Protein AF-A0A4R8DZD8-F1 (afdb_monomer_lite)

Secondary structure (DSSP, 8-state):
---------HHHHHHHHHHHHHHHHHHHHHHHHHS--------SSSSTTHHHHHHHHHHHHHHHHHHHHHHHHHHHHHHHHHHHTT-HHHHHHHHHHHHHHHHHHHHHHHHHHHHHHHTT----

Structure (mmCIF, N/CA/C/O backbone):
data_AF-A0A4R8DZD8-F1
#
_entry.id   AF-A0A4R8DZD8-F1
#
loop_
_atom_site.group_PDB
_atom_site.id
_atom_site.type_symbol
_atom_site.label_atom_id
_atom_site.label_alt_id
_atom_site.label_comp_id
_atom_site.label_asym_id
_atom_site.label_entity_id
_atom_site.label_seq_id
_atom_site.pdbx_PDB_ins_code
_atom_site.Cartn_x
_atom_site.Cartn_y
_atom_site.Cartn_z
_atom_site.occupancy
_atom_site.B_iso_or_equiv
_atom_site.auth_seq_id
_atom_site.auth_comp_id
_atom_site.auth_asym_id
_atom_site.auth_atom_id
_atom_site.pdbx_PDB_model_num
ATOM 1 N N . MET A 1 1 ? 7.497 -3.935 74.860 1.00 44.03 1 MET A N 1
ATOM 2 C CA . MET A 1 1 ? 7.201 -4.352 73.472 1.00 44.03 1 MET A CA 1
ATOM 3 C C . MET A 1 1 ? 7.988 -3.436 72.543 1.00 44.03 1 MET A C 1
ATOM 5 O O . MET A 1 1 ? 7.474 -2.414 72.104 1.00 44.03 1 MET A O 1
ATOM 9 N N . GLY A 1 2 ? 9.285 -3.719 72.388 1.00 46.31 2 GLY A N 1
ATOM 10 C CA . GLY A 1 2 ? 10.169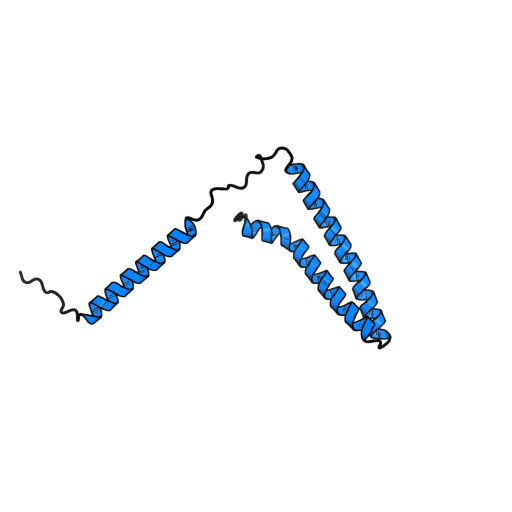 -2.944 71.518 1.00 46.31 2 GLY A CA 1
ATOM 11 C C . GLY A 1 2 ? 9.774 -3.190 70.069 1.00 46.31 2 GLY A C 1
ATOM 12 O O . GLY A 1 2 ? 9.654 -4.336 69.656 1.00 46.31 2 GLY A O 1
ATOM 13 N N . ARG A 1 3 ? 9.483 -2.121 69.328 1.00 59.69 3 ARG A N 1
ATOM 14 C CA . ARG A 1 3 ? 9.307 -2.199 67.879 1.00 59.69 3 ARG A CA 1
ATOM 15 C C . ARG A 1 3 ? 10.690 -2.038 67.266 1.00 59.69 3 ARG A C 1
ATOM 17 O O . ARG A 1 3 ? 11.215 -0.927 67.238 1.00 59.69 3 ARG A O 1
ATOM 24 N N . ASP A 1 4 ? 11.268 -3.150 66.837 1.00 53.50 4 ASP A N 1
ATOM 25 C CA . ASP A 1 4 ? 12.529 -3.194 66.107 1.00 53.50 4 ASP A CA 1
ATOM 26 C C . ASP A 1 4 ? 12.330 -2.541 64.733 1.00 53.50 4 ASP A C 1
ATOM 28 O O . ASP A 1 4 ? 11.881 -3.175 63.782 1.00 53.50 4 ASP A O 1
ATOM 32 N N . LEU A 1 5 ? 12.599 -1.237 64.630 1.00 60.66 5 LEU A N 1
ATOM 33 C CA . LEU A 1 5 ? 12.738 -0.577 63.334 1.00 60.66 5 LEU A CA 1
ATOM 34 C C . LEU A 1 5 ? 14.072 -1.049 62.732 1.00 60.66 5 LEU A C 1
ATOM 36 O O . LEU A 1 5 ? 15.120 -0.767 63.327 1.00 60.66 5 LEU A O 1
ATOM 40 N N . PRO A 1 6 ? 14.074 -1.757 61.585 1.00 67.75 6 PRO A N 1
ATOM 41 C CA . PRO A 1 6 ? 15.309 -2.100 60.896 1.00 67.75 6 PRO A CA 1
ATOM 42 C C . PRO A 1 6 ? 16.090 -0.809 60.657 1.00 67.75 6 PRO A C 1
ATOM 44 O O . PRO A 1 6 ? 15.510 0.183 60.208 1.00 67.75 6 PRO A O 1
ATOM 47 N N . ARG A 1 7 ? 17.390 -0.791 60.969 1.00 65.50 7 ARG A N 1
ATOM 48 C CA . ARG A 1 7 ? 18.277 0.340 60.656 1.00 65.50 7 ARG A CA 1
ATOM 49 C C . ARG A 1 7 ? 18.494 0.401 59.147 1.00 65.50 7 ARG A C 1
ATOM 51 O O . ARG A 1 7 ? 19.546 0.028 58.640 1.00 65.50 7 ARG A O 1
ATOM 58 N N . LEU A 1 8 ? 17.457 0.828 58.437 1.00 64.38 8 LEU A N 1
ATOM 59 C CA . LEU A 1 8 ? 17.492 1.096 57.015 1.00 64.38 8 LEU A CA 1
ATOM 60 C C . LEU A 1 8 ? 18.368 2.333 56.832 1.00 64.38 8 LEU A C 1
ATOM 62 O O . LEU A 1 8 ? 18.008 3.430 57.262 1.00 64.38 8 LEU A O 1
ATOM 66 N N . GLY A 1 9 ? 19.554 2.142 56.255 1.00 74.56 9 GLY A N 1
ATOM 67 C CA . GLY A 1 9 ? 20.393 3.257 55.837 1.00 74.56 9 GLY A CA 1
ATOM 68 C C . GLY A 1 9 ? 19.570 4.184 54.950 1.00 74.56 9 GLY A C 1
ATOM 69 O O . GLY A 1 9 ? 18.802 3.711 54.114 1.00 74.56 9 GLY A O 1
ATOM 70 N N . THR A 1 10 ? 19.706 5.496 55.140 1.00 73.75 10 THR A N 1
ATOM 71 C CA . THR A 1 10 ? 18.959 6.504 54.373 1.00 73.75 10 THR A CA 1
ATOM 72 C C . THR A 1 10 ? 19.032 6.230 52.870 1.00 73.75 10 THR A C 1
ATOM 74 O O . THR A 1 10 ? 18.007 6.273 52.204 1.00 73.75 10 THR A O 1
ATOM 77 N N . ALA A 1 11 ? 20.189 5.800 52.360 1.00 74.44 11 ALA A N 1
ATOM 78 C CA . ALA A 1 11 ? 20.370 5.381 50.968 1.00 74.44 11 ALA A CA 1
ATOM 79 C C . ALA A 1 11 ? 19.366 4.309 50.487 1.00 74.44 11 ALA A C 1
ATOM 81 O O . ALA A 1 11 ? 18.830 4.426 49.393 1.00 74.44 11 ALA A O 1
ATOM 82 N N . HIS A 1 12 ? 19.038 3.316 51.318 1.00 77.88 12 HIS A N 1
ATOM 83 C CA . HIS A 1 12 ? 18.097 2.250 50.959 1.00 77.88 12 HIS A CA 1
ATOM 84 C C . HIS A 1 12 ? 16.639 2.739 50.915 1.00 77.88 12 HIS A C 1
ATOM 86 O O . HIS A 1 12 ? 15.830 2.234 50.141 1.00 77.88 12 HIS A O 1
ATOM 92 N N . LEU A 1 13 ? 16.284 3.743 51.726 1.00 73.31 13 LEU A N 1
ATOM 93 C CA . LEU A 1 13 ? 14.976 4.400 51.614 1.00 73.31 13 LEU A CA 1
ATOM 94 C C . LEU A 1 13 ? 14.873 5.201 50.317 1.00 73.31 13 LEU A C 1
ATOM 96 O O . LEU A 1 13 ? 13.811 5.223 49.704 1.00 73.31 13 LEU A O 1
ATOM 100 N N . LEU A 1 14 ? 15.966 5.834 49.888 1.00 77.38 14 LEU A N 1
ATOM 101 C CA . LEU A 1 14 ? 15.984 6.607 48.651 1.00 77.38 14 LEU A CA 1
ATOM 102 C C . LEU A 1 14 ? 15.797 5.704 47.422 1.00 77.38 14 LEU A C 1
ATOM 104 O O . LEU A 1 14 ? 15.049 6.088 46.525 1.00 77.38 14 LEU A O 1
ATOM 108 N N . ASP A 1 15 ? 16.383 4.503 47.409 1.00 84.56 15 ASP A N 1
ATOM 109 C CA . ASP A 1 15 ? 16.163 3.530 46.328 1.00 84.56 15 ASP A CA 1
ATOM 110 C C . ASP A 1 15 ? 14.718 3.006 46.309 1.00 84.56 15 ASP A C 1
ATOM 112 O O . ASP A 1 15 ? 14.070 3.040 45.264 1.00 84.56 15 ASP A O 1
ATOM 116 N N . TYR A 1 16 ? 14.152 2.644 47.468 1.00 82.19 16 TYR A N 1
ATOM 117 C CA . TYR A 1 16 ? 12.767 2.154 47.540 1.00 82.19 16 TYR A CA 1
ATOM 118 C C . TYR A 1 16 ? 11.733 3.211 47.120 1.00 82.19 16 TYR A C 1
ATOM 120 O O . TYR A 1 16 ? 10.738 2.908 46.458 1.00 82.19 16 TYR A O 1
ATOM 128 N N . LEU A 1 17 ? 11.975 4.474 47.482 1.00 80.06 17 LEU A N 1
ATOM 129 C CA . LEU A 1 17 ? 11.129 5.587 47.056 1.00 80.06 17 LEU A CA 1
ATOM 130 C C . LEU A 1 17 ? 11.248 5.837 45.549 1.00 80.06 17 LEU A C 1
ATOM 132 O O . LEU A 1 17 ? 10.242 6.103 44.896 1.00 80.06 17 LEU A O 1
ATOM 136 N N . LYS A 1 18 ? 12.449 5.702 44.977 1.00 84.25 18 LYS A N 1
ATOM 137 C CA . LYS A 1 18 ? 12.675 5.879 43.539 1.00 84.25 18 LYS A CA 1
ATOM 138 C C . LYS A 1 18 ? 11.965 4.808 42.713 1.00 84.25 18 LYS A C 1
ATOM 140 O O . LYS A 1 18 ? 11.372 5.137 41.689 1.00 84.25 18 LYS A O 1
ATOM 145 N N . ASP A 1 19 ? 11.960 3.562 43.179 1.00 86.00 19 ASP A N 1
ATOM 146 C CA . ASP A 1 19 ? 11.237 2.467 42.527 1.00 86.00 19 ASP A CA 1
ATOM 147 C C . ASP A 1 19 ? 9.716 2.685 42.542 1.00 86.00 19 ASP A C 1
ATOM 149 O O . ASP A 1 19 ? 9.041 2.457 41.534 1.00 86.00 19 ASP A O 1
ATOM 153 N N . ILE A 1 20 ? 9.173 3.192 43.656 1.00 84.81 20 ILE A N 1
ATOM 154 C CA . ILE A 1 20 ? 7.754 3.557 43.779 1.00 84.81 20 ILE A CA 1
ATOM 155 C C . ILE A 1 20 ? 7.383 4.692 42.816 1.00 84.81 20 ILE A C 1
ATOM 157 O O . ILE A 1 20 ? 6.390 4.579 42.097 1.00 84.81 20 ILE A O 1
ATOM 161 N N . GLU A 1 21 ? 8.182 5.758 42.755 1.00 85.69 21 GLU A N 1
ATOM 162 C CA . GLU A 1 21 ? 7.963 6.892 41.846 1.00 85.69 21 GLU A CA 1
ATOM 163 C C . GLU A 1 21 ? 8.014 6.456 40.374 1.00 85.69 21 GLU A C 1
ATOM 165 O O . GLU A 1 21 ? 7.157 6.835 39.576 1.00 85.69 21 GLU A O 1
ATOM 170 N N . VAL A 1 22 ? 8.970 5.595 40.006 1.00 84.19 22 VAL A N 1
ATOM 171 C CA . VAL A 1 22 ? 9.094 5.051 38.643 1.00 84.19 22 VAL A CA 1
ATOM 172 C C . VAL A 1 22 ? 7.909 4.148 38.297 1.00 84.19 22 VAL A C 1
ATOM 174 O O . VAL A 1 22 ? 7.378 4.215 37.184 1.00 84.19 22 VAL A O 1
ATOM 177 N N . PHE A 1 23 ? 7.450 3.321 39.238 1.00 84.94 23 PHE A N 1
ATOM 178 C CA . PHE A 1 23 ? 6.280 2.470 39.045 1.00 84.94 23 PHE A CA 1
ATOM 179 C C . PHE A 1 23 ? 5.003 3.294 38.838 1.00 84.94 23 PHE A C 1
ATOM 181 O O . PHE A 1 23 ? 4.251 3.044 37.890 1.00 84.94 23 PHE A O 1
ATOM 188 N N . ILE A 1 24 ? 4.784 4.311 39.677 1.00 82.56 24 ILE A N 1
ATOM 189 C CA . ILE A 1 24 ? 3.650 5.233 39.552 1.00 82.56 24 ILE A CA 1
ATOM 190 C C . ILE A 1 24 ? 3.761 6.010 38.236 1.00 82.56 24 ILE A C 1
ATOM 192 O O . ILE A 1 24 ? 2.806 6.037 37.466 1.00 82.56 24 ILE A O 1
ATOM 196 N N . GLY A 1 25 ? 4.931 6.556 37.903 1.00 84.12 25 GLY A N 1
ATOM 197 C CA . GLY A 1 25 ? 5.162 7.260 36.641 1.00 84.12 25 GLY A CA 1
ATOM 198 C C . GLY A 1 25 ? 4.775 6.417 35.424 1.00 84.12 25 GLY A C 1
ATOM 199 O O . GLY A 1 25 ? 3.959 6.839 34.607 1.00 84.12 25 GLY A O 1
ATOM 200 N N . ASN A 1 26 ? 5.263 5.178 35.340 1.00 83.69 26 ASN A N 1
ATOM 201 C CA . ASN A 1 26 ? 4.968 4.287 34.215 1.00 83.69 26 ASN A CA 1
ATOM 202 C C . ASN A 1 26 ? 3.492 3.864 34.148 1.00 83.69 26 ASN A C 1
ATOM 204 O O . ASN A 1 26 ? 2.914 3.797 33.061 1.00 83.69 26 ASN A O 1
ATOM 208 N N . ALA A 1 27 ? 2.854 3.596 35.290 1.00 82.69 27 ALA A N 1
ATOM 209 C CA . ALA A 1 27 ? 1.442 3.221 35.337 1.00 82.69 27 ALA A CA 1
ATOM 210 C C . ALA A 1 27 ? 0.522 4.374 34.903 1.00 82.69 27 ALA A C 1
ATOM 212 O O . ALA A 1 27 ? -0.483 4.151 34.222 1.00 82.69 27 ALA A O 1
ATOM 213 N N . LEU A 1 28 ? 0.881 5.603 35.270 1.00 78.00 28 LEU A N 1
ATOM 214 C CA . LEU A 1 28 ? 0.120 6.812 34.980 1.00 78.00 28 LEU A CA 1
ATOM 215 C C . LEU A 1 28 ? 0.312 7.234 33.521 1.00 78.00 28 LEU A C 1
ATOM 217 O O . LEU A 1 28 ? -0.683 7.442 32.828 1.00 78.00 28 LEU A O 1
ATOM 221 N N . LEU A 1 29 ? 1.550 7.229 33.012 1.00 78.38 29 LEU A N 1
ATOM 222 C CA . LEU A 1 29 ? 1.837 7.475 31.594 1.00 78.38 29 LEU A CA 1
ATOM 223 C C . LEU A 1 29 ? 1.128 6.461 30.692 1.00 78.38 29 LEU A C 1
ATOM 225 O O . LEU A 1 29 ? 0.497 6.841 29.706 1.00 78.38 29 LEU A O 1
ATOM 229 N N . ARG A 1 30 ? 1.147 5.173 31.060 1.00 74.44 30 ARG A N 1
ATOM 230 C CA . ARG A 1 30 ? 0.432 4.135 30.310 1.00 74.44 30 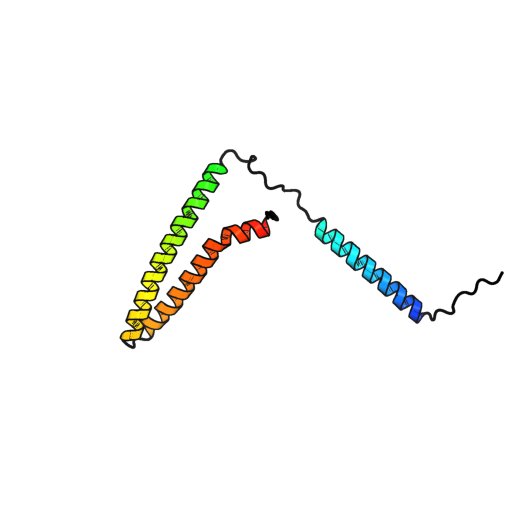ARG A CA 1
ATOM 231 C C . ARG A 1 30 ? -1.075 4.380 30.305 1.00 74.44 30 ARG A C 1
ATOM 233 O O . ARG A 1 30 ? -1.692 4.228 29.261 1.00 74.44 30 ARG A O 1
ATOM 240 N N . ARG A 1 31 ? -1.677 4.788 31.428 1.00 70.25 31 ARG A N 1
ATOM 241 C CA . ARG A 1 31 ? -3.117 5.110 31.488 1.00 70.25 31 ARG A CA 1
ATOM 242 C C . ARG A 1 31 ? -3.483 6.380 30.717 1.00 70.25 31 ARG A C 1
ATOM 244 O O . ARG A 1 31 ? -4.553 6.413 30.120 1.00 70.25 31 ARG A O 1
ATOM 251 N N . MET A 1 32 ? -2.607 7.382 30.683 1.00 70.69 32 MET A N 1
ATOM 252 C CA . MET A 1 32 ? -2.807 8.612 29.907 1.00 70.69 32 MET A CA 1
ATOM 253 C C . MET A 1 32 ? -2.799 8.341 28.398 1.00 70.69 32 MET A C 1
ATOM 255 O O . MET A 1 32 ? -3.680 8.828 27.697 1.00 70.69 32 MET A O 1
ATOM 259 N N . VAL A 1 33 ? -1.882 7.495 27.912 1.00 66.50 33 VAL A N 1
ATOM 260 C CA . VAL A 1 33 ? -1.812 7.114 26.487 1.00 66.50 33 VAL A CA 1
ATOM 261 C C . VAL A 1 33 ? -3.072 6.368 26.025 1.00 66.50 33 VAL A C 1
ATOM 263 O O . VAL A 1 33 ? -3.486 6.522 24.882 1.00 66.50 33 VAL A O 1
ATOM 266 N N . ILE A 1 34 ? -3.721 5.596 26.904 1.00 63.97 34 ILE A N 1
ATOM 267 C CA . ILE A 1 34 ? -4.927 4.820 26.557 1.00 63.97 34 ILE A CA 1
ATOM 268 C C . ILE A 1 34 ? -6.209 5.684 26.625 1.00 63.97 34 ILE A C 1
ATOM 270 O O . ILE A 1 34 ? -7.207 5.342 26.006 1.00 63.97 34 ILE A O 1
ATOM 274 N N . MET A 1 35 ? -6.193 6.813 27.348 1.00 53.28 35 MET A N 1
ATOM 275 C CA . MET A 1 35 ? -7.352 7.712 27.522 1.00 53.28 35 MET A CA 1
ATOM 276 C C . MET A 1 35 ? -7.457 8.820 26.464 1.00 53.28 35 MET A C 1
ATOM 278 O O . MET A 1 35 ? -8.421 9.580 26.483 1.00 53.28 35 MET A O 1
ATOM 282 N N . GLN A 1 36 ? -6.513 8.918 25.523 1.00 59.59 36 GLN A N 1
ATOM 283 C CA . GLN A 1 36 ? -6.617 9.829 24.376 1.00 59.59 36 GLN A CA 1
ATOM 284 C C . GLN A 1 36 ? -7.550 9.308 23.272 1.00 59.59 36 GLN A C 1
ATOM 286 O O . GLN A 1 36 ? -7.407 9.737 22.133 1.00 59.59 36 GLN A O 1
ATOM 291 N N . ASP A 1 37 ? -8.482 8.405 23.585 1.00 58.59 37 ASP A N 1
ATOM 292 C CA . ASP A 1 37 ? -9.489 7.909 22.648 1.00 58.59 37 ASP A CA 1
ATOM 293 C C . ASP A 1 37 ? -10.431 9.065 22.261 1.00 58.59 37 ASP A C 1
ATOM 295 O O . ASP A 1 37 ? -11.273 9.482 23.069 1.00 58.59 37 ASP A O 1
ATOM 299 N N . PRO A 1 38 ? -10.281 9.666 21.063 1.00 52.28 38 PRO A N 1
ATOM 300 C CA . PRO A 1 38 ? -11.263 10.618 20.598 1.00 52.28 38 PRO A CA 1
ATOM 301 C C . PRO A 1 38 ? -12.489 9.765 20.288 1.00 52.28 38 PRO A C 1
ATOM 303 O O . PRO A 1 38 ? -12.427 8.972 19.358 1.00 52.28 38 PRO A O 1
ATOM 306 N N . GLY A 1 39 ? -13.580 9.904 21.048 1.00 56.81 39 GLY A N 1
ATOM 307 C CA . GLY A 1 39 ? -14.827 9.115 20.940 1.00 56.81 39 GLY A CA 1
ATOM 308 C C . GLY A 1 39 ? -15.573 9.181 19.590 1.00 56.81 39 GLY A C 1
ATOM 309 O O . GLY A 1 39 ? -16.794 9.050 19.525 1.00 56.81 39 GLY A O 1
ATOM 310 N N . VAL A 1 40 ? -14.846 9.416 18.504 1.00 56.62 40 VAL A N 1
ATOM 311 C CA . VAL A 1 40 ? -15.172 9.263 17.098 1.00 56.62 40 VAL A CA 1
ATOM 312 C C . VAL A 1 40 ? -15.251 7.773 16.782 1.00 56.62 40 VAL A C 1
ATOM 314 O O . VAL A 1 40 ? -14.300 7.129 16.343 1.00 56.62 40 VAL A O 1
ATOM 317 N N . THR A 1 41 ? -16.435 7.217 16.988 1.00 57.66 41 THR A N 1
ATOM 318 C CA . THR A 1 41 ? -16.752 5.878 16.500 1.00 57.66 41 THR A CA 1
ATOM 319 C C . THR A 1 41 ? -16.914 5.919 14.971 1.00 57.66 41 THR A C 1
ATOM 321 O O . THR A 1 41 ? -17.645 6.774 14.456 1.00 57.66 41 THR A O 1
ATOM 324 N N . PRO A 1 42 ? -16.245 5.035 14.204 1.00 58.09 42 PRO A N 1
ATOM 325 C CA . PRO A 1 42 ? -16.429 4.958 12.757 1.00 58.09 42 PRO A CA 1
ATOM 326 C C . PRO A 1 42 ? -17.884 4.601 12.405 1.00 58.09 42 PRO A C 1
ATOM 328 O O . PRO A 1 42 ? -18.286 3.440 12.464 1.00 58.09 42 PRO A O 1
ATOM 331 N N . ASN A 1 43 ? -18.699 5.596 12.043 1.00 63.53 43 ASN A N 1
ATOM 332 C CA . ASN A 1 43 ? -20.097 5.386 11.671 1.00 63.53 43 ASN A CA 1
ATOM 333 C C . ASN A 1 43 ? -20.242 5.268 10.146 1.00 63.53 43 ASN A C 1
ATOM 335 O O . ASN A 1 43 ? -19.844 6.156 9.395 1.00 63.53 43 ASN A O 1
ATOM 339 N N . THR A 1 44 ? -20.862 4.182 9.686 1.00 62.41 44 THR A N 1
ATOM 340 C CA . THR A 1 44 ? -21.155 3.944 8.260 1.00 62.41 44 THR A CA 1
ATOM 341 C C . THR A 1 44 ? -22.493 4.579 7.828 1.00 62.41 44 THR A C 1
ATOM 343 O O . THR A 1 44 ? -22.789 4.657 6.638 1.00 62.41 44 THR A O 1
ATOM 346 N N . ASN A 1 45 ? -23.280 5.094 8.780 1.00 63.47 45 ASN A N 1
ATOM 347 C CA . ASN A 1 45 ? -24.668 5.532 8.589 1.00 63.47 45 ASN A CA 1
ATOM 348 C C . ASN A 1 45 ? -24.851 7.057 8.712 1.00 63.47 45 ASN A C 1
ATOM 350 O O . ASN A 1 45 ? -25.965 7.551 8.567 1.00 63.47 45 ASN A O 1
ATOM 354 N N . GLY A 1 46 ? -23.785 7.807 9.012 1.00 55.94 46 GLY A N 1
ATOM 355 C CA . GLY A 1 46 ? -23.868 9.245 9.305 1.00 55.94 46 GLY A CA 1
ATOM 356 C C . GLY A 1 46 ? -24.023 10.151 8.078 1.00 55.94 46 GLY A C 1
ATOM 357 O O . GLY A 1 46 ? -24.507 11.269 8.218 1.00 55.94 46 GLY A O 1
ATOM 358 N N . LEU A 1 47 ? -23.646 9.679 6.881 1.00 57.25 47 LEU A N 1
ATOM 359 C CA . LEU A 1 47 ? -23.724 10.438 5.627 1.00 57.25 47 LEU A CA 1
ATOM 360 C C . LEU A 1 47 ? -24.528 9.653 4.566 1.00 57.25 47 LEU A C 1
ATOM 362 O O . LEU A 1 47 ? -24.014 8.653 4.046 1.00 57.25 47 LEU A O 1
ATOM 366 N N . PRO A 1 48 ? -25.754 10.087 4.201 1.00 60.31 48 PRO A N 1
ATOM 367 C CA . PRO A 1 48 ? -26.499 9.509 3.081 1.00 60.31 48 PRO A CA 1
ATOM 368 C C . PRO A 1 48 ? -25.726 9.741 1.769 1.00 60.31 48 PRO A C 1
ATOM 370 O O . PRO A 1 48 ? -25.736 10.832 1.211 1.00 60.31 48 PRO A O 1
ATOM 373 N N . GLY A 1 49 ? -24.988 8.718 1.315 1.00 63.28 49 GLY A N 1
ATOM 374 C CA . GLY A 1 49 ? -24.111 8.772 0.132 1.00 63.28 49 GLY A CA 1
ATOM 375 C C . GLY A 1 49 ? -22.780 8.014 0.266 1.00 63.28 49 GLY A C 1
ATOM 376 O O . GLY A 1 49 ? -22.152 7.693 -0.743 1.00 63.28 49 GLY A O 1
ATOM 377 N N . LEU A 1 50 ? -22.375 7.638 1.487 1.00 79.00 50 LEU A N 1
ATOM 378 C CA . LEU A 1 50 ? -21.150 6.863 1.751 1.00 79.00 50 LEU A CA 1
ATOM 379 C C . LEU A 1 50 ? -21.015 5.547 0.937 1.00 79.00 50 LEU A C 1
ATOM 381 O O . LEU A 1 50 ? -19.898 5.235 0.512 1.00 79.00 50 LEU A O 1
ATOM 385 N N . PRO A 1 51 ? -22.096 4.782 0.652 1.00 79.50 51 PRO A N 1
ATOM 386 C CA . PRO A 1 51 ? -21.996 3.551 -0.138 1.00 79.50 51 PRO A CA 1
ATOM 387 C C . PRO A 1 51 ? -21.510 3.789 -1.572 1.00 79.50 51 PRO A C 1
ATOM 389 O O . PRO A 1 51 ? -20.659 3.051 -2.062 1.00 79.50 51 PRO A O 1
ATOM 392 N N . ALA A 1 52 ? -21.995 4.847 -2.230 1.00 81.75 52 ALA A N 1
ATOM 393 C CA . ALA A 1 52 ? -21.588 5.185 -3.593 1.00 81.75 52 ALA A CA 1
ATOM 394 C C . ALA A 1 52 ? -20.114 5.615 -3.643 1.00 81.75 52 ALA A C 1
ATOM 396 O O . ALA A 1 52 ? -19.366 5.171 -4.513 1.00 81.75 52 ALA A O 1
ATOM 397 N N . VAL A 1 53 ? -19.672 6.411 -2.663 1.00 80.50 53 VAL A N 1
ATOM 398 C CA . VAL A 1 53 ? -18.270 6.845 -2.545 1.00 80.50 53 VAL A CA 1
ATOM 399 C C . VAL A 1 53 ? -17.340 5.652 -2.306 1.00 80.50 53 VAL A C 1
ATOM 401 O O . VAL A 1 53 ? -16.275 5.576 -2.916 1.00 80.50 53 VAL A O 1
ATOM 404 N N . ARG A 1 54 ? -17.752 4.672 -1.488 1.00 83.00 54 ARG A N 1
ATOM 405 C CA . ARG A 1 54 ? -16.988 3.429 -1.290 1.00 83.00 54 ARG A CA 1
ATOM 406 C C . ARG A 1 54 ? -16.864 2.624 -2.587 1.00 83.00 54 ARG A C 1
ATOM 408 O O . ARG A 1 54 ? -15.773 2.142 -2.885 1.00 83.00 54 ARG A O 1
ATOM 415 N N . THR A 1 55 ? -17.941 2.494 -3.362 1.00 86.06 55 THR A N 1
ATOM 416 C CA . THR A 1 55 ? -17.907 1.785 -4.652 1.00 86.06 55 THR A CA 1
ATOM 417 C C . THR A 1 55 ? -16.998 2.487 -5.660 1.00 86.06 55 THR A C 1
ATOM 419 O O . THR A 1 55 ? -16.192 1.826 -6.312 1.00 86.06 55 THR A O 1
ATOM 422 N N . LEU A 1 56 ? -17.061 3.819 -5.746 1.00 85.81 56 LEU A N 1
ATOM 423 C CA . LEU A 1 56 ? -16.164 4.600 -6.602 1.00 85.81 56 LEU A CA 1
ATOM 424 C C . LEU A 1 56 ? -14.697 4.444 -6.179 1.00 85.81 56 LEU A C 1
ATOM 426 O O . LEU A 1 56 ? -13.841 4.208 -7.026 1.00 85.81 56 LEU A O 1
ATOM 430 N N . ALA A 1 57 ? -14.401 4.495 -4.877 1.00 87.25 57 ALA A N 1
ATOM 431 C CA . ALA A 1 57 ? -13.049 4.272 -4.367 1.00 87.25 57 ALA A CA 1
ATOM 432 C C . ALA A 1 57 ? -12.525 2.858 -4.692 1.00 87.25 57 ALA A C 1
ATOM 434 O O . ALA A 1 57 ? -11.376 2.707 -5.109 1.00 87.25 57 ALA A O 1
ATOM 435 N N . GLY A 1 58 ? -13.372 1.830 -4.567 1.00 85.44 58 GLY A N 1
ATOM 436 C CA . GLY A 1 58 ? -13.031 0.458 -4.957 1.00 85.44 58 GLY A CA 1
ATOM 437 C C . GLY A 1 58 ? -12.745 0.313 -6.456 1.00 85.44 58 GLY A C 1
ATOM 438 O O . GLY A 1 58 ? -11.777 -0.344 -6.846 1.00 85.44 58 GLY A O 1
ATOM 439 N N . ALA A 1 59 ? -13.534 0.979 -7.303 1.00 88.75 59 ALA A N 1
ATOM 440 C CA . ALA A 1 59 ? -13.299 1.000 -8.744 1.00 88.75 59 ALA A CA 1
ATOM 441 C C . ALA A 1 59 ? -11.955 1.668 -9.088 1.00 88.75 59 ALA A C 1
ATOM 443 O O . ALA A 1 59 ? -11.173 1.110 -9.860 1.00 88.75 59 ALA A O 1
ATOM 444 N N . THR A 1 60 ? -11.635 2.806 -8.464 1.00 87.38 60 THR A N 1
ATOM 445 C CA . THR A 1 60 ? -10.379 3.539 -8.701 1.00 87.38 60 THR A CA 1
ATOM 446 C C . THR A 1 60 ? -9.137 2.701 -8.395 1.00 87.38 60 THR A C 1
ATOM 448 O O . THR A 1 60 ? -8.175 2.759 -9.156 1.00 87.38 60 THR A O 1
ATOM 451 N N . ILE A 1 61 ? -9.152 1.871 -7.344 1.00 91.25 61 ILE A N 1
ATOM 452 C CA . ILE A 1 61 ? -8.033 0.963 -7.021 1.00 91.25 61 ILE A CA 1
ATOM 453 C C . ILE A 1 61 ? -7.768 -0.016 -8.173 1.00 91.25 61 ILE A C 1
ATOM 455 O O . ILE A 1 61 ? -6.615 -0.261 -8.527 1.00 91.25 61 ILE A O 1
ATOM 459 N N . THR A 1 62 ? -8.827 -0.534 -8.797 1.00 90.44 62 THR A N 1
ATOM 460 C CA . THR A 1 62 ? -8.712 -1.459 -9.933 1.00 90.44 62 THR A CA 1
ATOM 461 C C . THR A 1 62 ? -8.095 -0.758 -11.142 1.00 90.44 62 THR A C 1
ATOM 463 O O . THR A 1 62 ? -7.141 -1.264 -11.730 1.00 90.44 62 THR A O 1
ATOM 466 N N . PHE A 1 63 ? -8.570 0.446 -11.474 1.00 90.56 63 PHE A N 1
ATOM 467 C CA . PHE A 1 63 ? -7.989 1.245 -12.556 1.00 90.56 63 PHE A CA 1
ATOM 468 C C . PHE A 1 63 ? -6.526 1.630 -12.286 1.00 90.56 63 PHE A C 1
ATOM 470 O O . PHE A 1 63 ? -5.701 1.583 -13.198 1.00 90.56 63 PHE A O 1
ATOM 477 N N . ALA A 1 64 ? -6.187 1.962 -11.038 1.00 91.25 64 ALA A N 1
ATOM 478 C CA . ALA A 1 64 ? -4.829 2.314 -10.636 1.00 91.25 64 ALA A CA 1
ATOM 479 C C . ALA A 1 64 ? -3.863 1.119 -10.708 1.00 91.25 64 ALA A C 1
ATOM 481 O O . ALA A 1 64 ? -2.729 1.269 -11.155 1.00 91.25 64 ALA A O 1
ATOM 482 N N . LEU A 1 65 ? -4.303 -0.083 -10.321 1.00 90.94 65 LEU A N 1
ATOM 483 C CA . LEU A 1 65 ? -3.497 -1.300 -10.468 1.00 90.94 65 LEU A CA 1
ATOM 484 C C . LEU A 1 65 ? -3.230 -1.621 -11.940 1.00 90.94 65 LEU A C 1
ATOM 486 O O . LEU A 1 65 ? -2.090 -1.894 -12.314 1.00 90.94 65 LEU A O 1
ATOM 490 N N . VAL A 1 66 ? -4.260 -1.536 -12.784 1.00 93.50 66 VAL A N 1
ATOM 491 C CA . VAL A 1 66 ? -4.126 -1.792 -14.224 1.00 93.50 66 VAL A CA 1
ATOM 492 C C . VAL A 1 66 ? -3.157 -0.800 -14.874 1.00 93.50 66 VAL A C 1
ATOM 494 O O . VAL A 1 66 ? -2.281 -1.217 -15.633 1.00 93.50 66 VAL A O 1
ATOM 497 N N . SER A 1 67 ? -3.240 0.495 -14.552 1.00 90.44 67 SER A N 1
ATOM 498 C CA . SER A 1 67 ? -2.302 1.489 -15.093 1.00 90.44 67 SER A CA 1
ATOM 499 C C . SER A 1 67 ? -0.862 1.252 -14.625 1.00 90.44 67 SER A C 1
ATOM 501 O O . SER A 1 67 ? 0.076 1.436 -15.403 1.00 90.44 67 SER A O 1
ATOM 503 N N . CYS A 1 68 ? -0.676 0.762 -13.395 1.00 92.56 68 CYS A N 1
ATOM 504 C CA . CYS A 1 68 ? 0.633 0.384 -12.867 1.00 92.56 68 CYS A CA 1
ATOM 505 C C . CYS A 1 68 ? 1.271 -0.757 -13.672 1.00 92.56 68 CYS A C 1
ATOM 507 O O . CYS A 1 68 ? 2.450 -0.686 -14.017 1.00 92.56 68 CYS A O 1
ATOM 509 N N . VAL A 1 69 ? 0.479 -1.767 -14.046 1.00 92.81 69 VAL A N 1
ATOM 510 C CA . VAL A 1 69 ? 0.933 -2.877 -14.900 1.00 92.81 69 VAL A CA 1
ATOM 511 C C . VAL A 1 69 ? 1.354 -2.372 -16.280 1.00 92.81 69 VAL A C 1
ATOM 513 O O . VAL A 1 69 ? 2.418 -2.748 -16.768 1.00 92.81 69 VAL A O 1
ATOM 516 N N . VAL A 1 70 ? 0.578 -1.473 -16.892 1.00 93.75 70 VAL A N 1
ATOM 517 C CA . VAL A 1 70 ? 0.935 -0.872 -18.189 1.00 93.75 70 VAL A CA 1
ATOM 518 C C . VAL A 1 70 ? 2.262 -0.108 -18.096 1.00 93.75 70 VAL A C 1
ATOM 520 O O . VAL A 1 70 ? 3.141 -0.288 -18.940 1.00 93.75 70 VAL A O 1
ATOM 523 N N . ALA A 1 71 ? 2.449 0.696 -17.046 1.00 89.12 71 ALA A N 1
ATOM 524 C CA . ALA A 1 71 ? 3.695 1.426 -16.815 1.00 89.12 71 ALA A CA 1
ATOM 525 C C . ALA A 1 71 ? 4.898 0.494 -16.568 1.00 89.12 71 ALA A C 1
ATOM 527 O O . ALA A 1 71 ? 6.003 0.772 -17.049 1.00 89.12 71 ALA A O 1
ATOM 528 N N . LEU A 1 72 ? 4.689 -0.623 -15.860 1.00 90.06 72 LEU A N 1
ATOM 529 C CA . LEU A 1 72 ? 5.713 -1.641 -15.615 1.00 90.06 72 LEU A CA 1
ATOM 530 C C . LEU A 1 72 ? 6.160 -2.286 -16.928 1.00 90.06 72 LEU A C 1
ATOM 532 O O . LEU A 1 72 ? 7.361 -2.391 -17.170 1.00 90.06 72 LEU A O 1
ATOM 536 N N . ILE A 1 73 ? 5.216 -2.645 -17.803 1.00 91.25 73 ILE A N 1
ATOM 537 C CA . ILE A 1 73 ? 5.508 -3.235 -19.117 1.00 91.25 73 ILE A CA 1
ATOM 538 C C . ILE A 1 73 ? 6.340 -2.270 -19.971 1.00 91.25 73 ILE A C 1
ATOM 540 O O . ILE A 1 73 ? 7.370 -2.669 -20.515 1.00 91.25 73 ILE A O 1
ATOM 544 N N . ILE A 1 74 ? 5.946 -0.994 -20.050 1.00 89.00 74 ILE A N 1
ATOM 545 C CA . ILE A 1 74 ? 6.683 0.023 -20.822 1.00 89.00 74 ILE A CA 1
ATOM 546 C C . ILE A 1 74 ? 8.101 0.215 -20.261 1.00 89.00 74 ILE A C 1
ATOM 548 O O . ILE A 1 74 ? 9.073 0.264 -21.017 1.00 89.00 74 ILE A O 1
ATOM 552 N N . SER A 1 75 ? 8.240 0.276 -18.935 1.00 85.56 75 SER A N 1
ATOM 553 C CA . SER A 1 75 ? 9.540 0.442 -18.272 1.00 85.56 75 SER A CA 1
ATOM 554 C C . SER A 1 75 ? 10.453 -0.773 -18.463 1.00 85.56 75 SER A C 1
ATOM 556 O O . SER A 1 75 ? 11.649 -0.617 -18.719 1.00 85.56 75 SER A O 1
ATOM 558 N N . ALA A 1 76 ? 9.894 -1.985 -18.390 1.00 85.94 76 ALA A N 1
ATOM 559 C CA . ALA A 1 76 ? 10.616 -3.232 -18.617 1.00 85.94 76 ALA A CA 1
ATOM 560 C C . ALA A 1 76 ? 11.080 -3.363 -20.075 1.00 85.94 76 ALA A C 1
ATOM 562 O O . ALA A 1 76 ? 12.224 -3.746 -20.319 1.00 85.94 76 ALA A O 1
ATOM 563 N N . ALA A 1 77 ? 10.239 -2.974 -21.039 1.00 84.62 77 ALA A N 1
ATOM 564 C CA . ALA A 1 77 ? 10.609 -2.935 -22.451 1.00 84.62 77 ALA A CA 1
ATOM 565 C C . ALA A 1 77 ? 11.754 -1.939 -22.710 1.00 84.62 77 ALA A C 1
ATOM 567 O O . ALA A 1 77 ? 12.731 -2.282 -23.375 1.00 84.62 77 ALA A O 1
ATOM 568 N N . ALA A 1 78 ? 11.688 -0.735 -22.129 1.00 82.44 78 ALA A N 1
ATOM 569 C CA . ALA A 1 78 ? 12.757 0.260 -22.236 1.00 82.44 78 ALA A CA 1
ATOM 570 C C . ALA A 1 78 ? 14.086 -0.233 -21.631 1.00 82.44 78 ALA A C 1
ATOM 572 O O . ALA A 1 78 ? 15.151 -0.008 -22.210 1.00 82.44 78 ALA A O 1
ATOM 573 N N . TRP A 1 79 ? 14.032 -0.947 -20.500 1.00 80.75 79 TRP A N 1
ATOM 574 C CA . TRP A 1 79 ? 15.215 -1.565 -19.900 1.00 80.75 79 TRP A CA 1
ATOM 575 C C . TRP A 1 79 ? 15.805 -2.659 -20.794 1.00 80.75 79 TRP A C 1
ATOM 577 O O . TRP A 1 79 ? 17.007 -2.639 -21.053 1.00 80.75 79 TRP A O 1
ATOM 587 N N . ALA A 1 80 ? 14.970 -3.571 -21.299 1.00 80.12 80 ALA A N 1
ATOM 588 C CA . ALA A 1 80 ? 15.404 -4.668 -22.159 1.00 80.12 80 ALA A CA 1
ATOM 589 C C . ALA A 1 80 ? 16.079 -4.151 -23.441 1.00 80.12 80 ALA A C 1
ATOM 591 O O . ALA A 1 80 ? 17.177 -4.591 -23.778 1.00 80.12 80 ALA A O 1
ATOM 592 N N . LEU 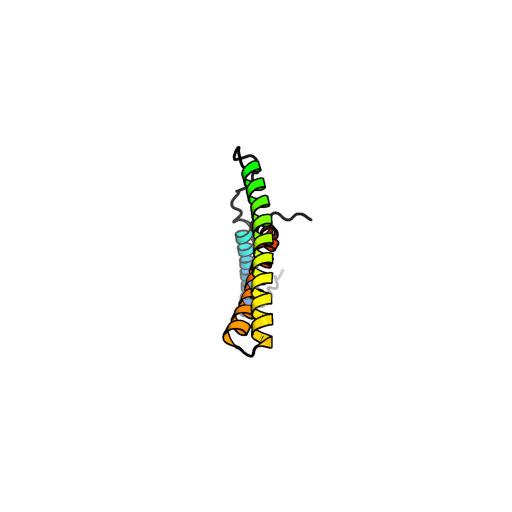A 1 81 ? 15.481 -3.153 -24.101 1.00 75.69 81 LEU A N 1
ATOM 593 C CA . LEU A 1 81 ? 16.052 -2.524 -25.298 1.00 75.69 81 LEU A CA 1
ATOM 594 C C . LEU A 1 81 ? 17.348 -1.755 -24.993 1.00 75.69 81 LEU A C 1
ATOM 596 O O . LEU A 1 81 ? 18.303 -1.810 -25.769 1.00 75.69 81 LEU A O 1
ATOM 600 N N . GLY A 1 82 ? 17.419 -1.066 -23.851 1.00 69.00 82 GLY A N 1
ATOM 601 C CA . GLY A 1 82 ? 18.629 -0.367 -23.420 1.00 69.00 82 GLY A CA 1
ATOM 602 C C . GLY A 1 82 ? 19.787 -1.307 -23.070 1.00 69.00 82 GLY A C 1
ATOM 603 O O . GLY A 1 82 ? 20.940 -0.978 -23.343 1.00 69.00 82 GLY A O 1
ATOM 604 N N . ASN A 1 83 ? 19.487 -2.473 -22.490 1.00 65.62 83 ASN A N 1
ATOM 605 C CA . ASN A 1 83 ? 20.479 -3.469 -22.082 1.00 65.62 83 ASN A CA 1
ATOM 606 C C . ASN A 1 83 ? 21.133 -4.171 -23.284 1.00 65.62 83 ASN A C 1
ATOM 608 O O . ASN A 1 83 ? 22.310 -4.507 -23.228 1.00 65.62 83 ASN A O 1
ATOM 612 N N . ILE A 1 84 ? 20.386 -4.359 -24.378 1.00 67.00 84 ILE A 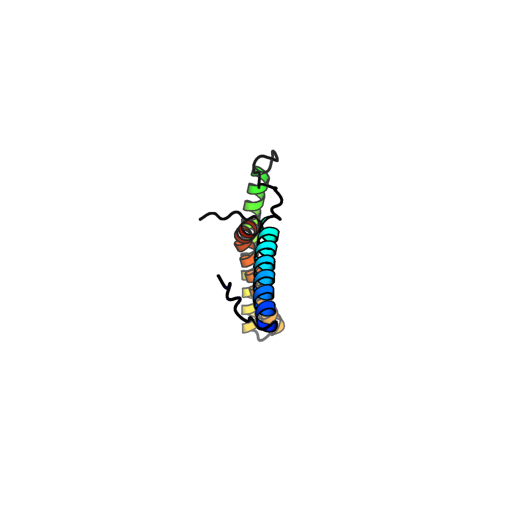N 1
ATOM 613 C CA . ILE A 1 84 ? 20.883 -5.015 -25.598 1.00 67.00 84 ILE A CA 1
ATOM 614 C C . ILE A 1 84 ? 21.741 -4.057 -26.445 1.00 67.00 84 ILE A C 1
ATOM 616 O O . ILE A 1 84 ? 22.750 -4.472 -27.005 1.00 67.00 84 ILE A O 1
ATOM 620 N N . ASN A 1 85 ? 21.397 -2.765 -26.494 1.00 60.59 85 ASN A N 1
ATOM 621 C CA . ASN A 1 85 ? 22.082 -1.781 -27.347 1.00 60.59 85 ASN A CA 1
ATOM 622 C C . ASN A 1 85 ? 23.271 -1.062 -26.681 1.00 60.59 85 ASN A C 1
ATOM 624 O O . ASN A 1 85 ? 23.808 -0.117 -27.256 1.00 60.59 85 ASN A O 1
ATOM 628 N N . GLY A 1 86 ? 23.666 -1.439 -25.458 1.00 62.34 86 GLY A N 1
ATOM 629 C CA . GLY A 1 86 ? 24.786 -0.806 -24.743 1.00 62.34 86 GLY A CA 1
ATOM 630 C C . GLY A 1 86 ? 24.576 0.680 -24.406 1.00 62.34 86 GLY A C 1
ATOM 631 O O . GLY A 1 86 ? 25.508 1.358 -23.975 1.00 62.34 86 GLY A O 1
ATOM 632 N N . ASN A 1 87 ? 23.360 1.210 -24.581 1.00 60.31 87 ASN A N 1
ATOM 633 C CA . ASN A 1 87 ? 23.056 2.617 -24.347 1.00 60.31 87 ASN A CA 1
ATOM 634 C C . ASN A 1 87 ? 22.547 2.821 -22.910 1.00 60.31 87 ASN A C 1
ATOM 636 O O . ASN A 1 87 ? 21.352 2.700 -22.614 1.00 60.31 87 ASN A O 1
ATOM 640 N N . ALA A 1 88 ? 23.485 3.151 -22.014 1.00 61.72 88 ALA A N 1
ATOM 641 C CA . ALA A 1 88 ? 23.274 3.304 -20.572 1.00 61.72 88 ALA A CA 1
ATOM 642 C C . ALA A 1 88 ? 22.135 4.272 -20.200 1.00 61.72 88 ALA A C 1
ATOM 644 O O . ALA A 1 88 ? 21.515 4.129 -19.142 1.00 61.72 88 ALA A O 1
ATOM 645 N N . HIS A 1 89 ? 21.812 5.235 -21.068 1.00 61.88 89 HIS A N 1
ATOM 646 C CA . HIS A 1 89 ? 20.758 6.210 -20.803 1.00 61.88 89 HIS A CA 1
ATOM 647 C C . HIS A 1 89 ? 19.345 5.602 -20.847 1.00 61.88 89 HIS A C 1
ATOM 649 O O . HIS A 1 89 ? 18.484 5.987 -20.057 1.00 61.88 89 HIS A O 1
ATOM 655 N N . PHE A 1 90 ? 19.102 4.623 -21.722 1.00 59.09 90 PHE A N 1
ATOM 656 C CA . PHE A 1 90 ? 17.804 3.944 -21.822 1.00 59.09 90 PHE A CA 1
ATOM 657 C C . PHE A 1 90 ? 17.701 2.760 -20.852 1.00 59.09 90 PHE A C 1
ATOM 659 O O . PHE A 1 90 ? 16.649 2.543 -20.250 1.00 59.09 90 PHE A O 1
ATOM 666 N N . ALA A 1 91 ? 18.816 2.062 -20.608 1.00 67.44 91 ALA A N 1
ATOM 667 C CA . ALA A 1 91 ? 18.877 0.964 -19.642 1.00 67.44 91 ALA A CA 1
ATOM 668 C C . ALA A 1 91 ? 18.663 1.445 -18.193 1.00 67.44 91 ALA A C 1
ATOM 670 O O . ALA A 1 91 ? 17.938 0.814 -17.422 1.00 67.44 91 ALA A O 1
ATOM 671 N N . SER A 1 92 ? 19.259 2.583 -17.817 1.00 65.19 92 SER A N 1
ATOM 672 C CA . SER A 1 92 ? 19.127 3.135 -16.460 1.00 65.19 92 SER A CA 1
ATOM 673 C C . SER A 1 92 ? 17.707 3.624 -16.161 1.00 65.19 92 SER A C 1
ATOM 675 O O . SER A 1 92 ? 17.172 3.312 -15.096 1.00 65.19 92 SER A O 1
ATOM 677 N N . LYS A 1 93 ? 17.065 4.315 -17.114 1.00 71.62 93 LYS A N 1
ATOM 678 C CA . LYS A 1 93 ? 15.682 4.806 -16.981 1.00 71.62 93 LYS A CA 1
ATOM 679 C C . LYS A 1 93 ? 14.653 3.678 -16.894 1.00 71.62 93 LYS A C 1
ATOM 681 O O . LYS A 1 93 ? 13.696 3.787 -16.135 1.00 71.62 93 LYS A O 1
ATOM 686 N N . GLY A 1 94 ? 14.860 2.580 -17.621 1.00 75.69 94 GLY A N 1
ATOM 687 C CA . GLY A 1 94 ? 13.976 1.420 -17.528 1.00 75.69 94 GLY A CA 1
ATOM 688 C C . GLY A 1 94 ? 14.016 0.756 -16.145 1.00 75.69 94 GLY A C 1
ATOM 689 O O . GLY A 1 94 ? 12.972 0.436 -15.581 1.00 75.69 94 GLY A O 1
ATOM 690 N N . ARG A 1 95 ? 15.204 0.630 -15.533 1.00 78.75 95 ARG A N 1
ATOM 691 C CA . ARG A 1 95 ? 15.361 0.031 -14.195 1.00 78.75 95 ARG A CA 1
ATOM 692 C C . ARG A 1 95 ? 14.664 0.842 -13.098 1.00 78.75 95 ARG A C 1
ATOM 694 O O . ARG A 1 95 ? 13.995 0.262 -12.244 1.00 78.75 95 ARG A O 1
ATOM 701 N N . THR A 1 96 ? 14.810 2.166 -13.109 1.00 85.38 96 THR A N 1
ATOM 702 C CA . THR A 1 96 ? 14.136 3.036 -12.130 1.00 85.38 96 THR A CA 1
ATOM 703 C C . THR A 1 96 ? 12.626 3.080 -12.355 1.00 85.38 96 THR A C 1
ATOM 705 O O . THR A 1 96 ? 11.878 3.099 -11.380 1.00 85.38 96 THR A O 1
ATOM 708 N N . GLY A 1 97 ? 12.173 3.009 -13.611 1.00 84.31 97 GLY A N 1
ATOM 709 C CA . GLY A 1 97 ? 10.754 2.905 -13.958 1.00 84.31 97 GLY A CA 1
ATOM 710 C C . GLY A 1 97 ? 10.095 1.630 -13.424 1.00 84.31 97 GLY A C 1
ATOM 711 O O . GLY A 1 97 ? 9.040 1.704 -12.795 1.00 84.31 97 GLY A O 1
ATOM 712 N N . VAL A 1 98 ? 10.746 0.467 -13.577 1.00 87.44 98 VAL A N 1
ATOM 713 C CA . VAL A 1 98 ? 10.238 -0.808 -13.034 1.00 87.44 98 VAL A CA 1
ATOM 714 C C . VAL A 1 98 ? 10.120 -0.736 -11.513 1.00 87.44 98 VAL A C 1
ATOM 716 O O . VAL A 1 98 ? 9.063 -1.053 -10.970 1.00 87.44 98 VAL A O 1
ATOM 719 N N . LEU A 1 99 ? 11.156 -0.249 -10.822 1.00 90.56 99 LEU A N 1
ATOM 720 C CA . LEU A 1 99 ? 11.112 -0.088 -9.366 1.00 90.56 99 LEU A CA 1
ATOM 721 C C . LEU A 1 99 ? 9.992 0.867 -8.934 1.00 90.56 99 LEU A C 1
ATOM 723 O O . LEU A 1 99 ? 9.216 0.519 -8.050 1.00 90.56 99 LEU A O 1
ATOM 727 N N . GLY A 1 100 ? 9.857 2.028 -9.581 1.00 91.88 100 GLY A N 1
ATOM 728 C CA . GLY A 1 100 ? 8.799 2.996 -9.281 1.00 91.88 100 GLY A CA 1
ATOM 729 C C . GLY A 1 100 ? 7.392 2.419 -9.458 1.00 91.88 100 GLY A C 1
ATOM 730 O O . GLY A 1 100 ? 6.542 2.602 -8.587 1.00 91.88 100 GLY A O 1
ATOM 731 N N . SER A 1 101 ? 7.162 1.657 -10.534 1.00 89.19 101 SER A N 1
ATOM 732 C CA . SER A 1 101 ? 5.886 0.960 -10.746 1.00 89.19 101 SER A CA 1
ATOM 733 C C . SER A 1 101 ? 5.621 -0.103 -9.675 1.00 89.19 101 SER A C 1
ATOM 735 O O . SER A 1 101 ? 4.507 -0.216 -9.173 1.00 89.19 101 SER A O 1
ATOM 737 N N . LEU A 1 102 ? 6.652 -0.825 -9.231 1.00 91.81 102 LEU A N 1
ATOM 738 C CA . LEU A 1 102 ? 6.509 -1.837 -8.189 1.00 91.81 102 LEU A CA 1
ATOM 739 C C . LEU A 1 102 ? 6.162 -1.207 -6.832 1.00 91.81 102 LEU A C 1
ATOM 741 O O . LEU A 1 102 ? 5.258 -1.678 -6.144 1.00 91.81 102 LEU A O 1
ATOM 745 N N . PHE A 1 103 ? 6.825 -0.103 -6.476 1.00 92.69 103 PHE A N 1
ATOM 746 C CA . PHE A 1 103 ? 6.508 0.658 -5.267 1.00 92.69 103 PHE A CA 1
ATOM 747 C C . PHE A 1 103 ? 5.075 1.191 -5.287 1.00 92.69 103 PHE A C 1
ATOM 749 O O . PHE A 1 103 ? 4.358 1.051 -4.297 1.00 92.69 103 PHE A O 1
ATOM 756 N N . ALA A 1 104 ? 4.637 1.756 -6.414 1.00 92.06 104 ALA A N 1
ATOM 757 C CA . ALA A 1 104 ? 3.271 2.241 -6.564 1.00 92.06 104 ALA A CA 1
ATOM 758 C C . ALA A 1 104 ? 2.244 1.103 -6.427 1.00 92.06 104 ALA A C 1
ATOM 760 O O . ALA A 1 104 ? 1.270 1.251 -5.691 1.00 92.06 104 ALA A O 1
ATOM 761 N N . ALA A 1 105 ? 2.481 -0.053 -7.054 1.00 92.81 105 ALA A N 1
ATOM 762 C CA . ALA A 1 105 ? 1.594 -1.210 -6.953 1.00 92.81 105 ALA A CA 1
ATOM 763 C C . ALA A 1 105 ? 1.464 -1.728 -5.508 1.00 92.81 105 ALA A C 1
ATOM 765 O O . ALA A 1 105 ? 0.351 -1.976 -5.037 1.00 92.81 105 ALA A O 1
ATOM 766 N N . ILE A 1 106 ? 2.582 -1.836 -4.779 1.00 93.50 106 ILE A N 1
ATOM 767 C CA . ILE A 1 106 ? 2.591 -2.243 -3.364 1.00 93.50 106 ILE A CA 1
ATOM 768 C C . ILE A 1 106 ? 1.828 -1.229 -2.504 1.00 93.50 106 ILE A C 1
ATOM 770 O O . ILE A 1 106 ? 1.044 -1.617 -1.635 1.00 93.50 106 ILE A O 1
ATOM 774 N N . LEU A 1 107 ? 2.017 0.069 -2.750 1.00 92.81 107 LEU A N 1
ATOM 775 C CA . LEU A 1 107 ? 1.330 1.130 -2.014 1.00 92.81 107 LEU A CA 1
ATOM 776 C C . LEU A 1 107 ? -0.188 1.072 -2.237 1.00 92.81 107 LEU A C 1
ATOM 778 O O . LEU A 1 107 ? -0.954 1.117 -1.277 1.00 92.81 107 LEU A O 1
ATOM 782 N N . ILE A 1 108 ? -0.632 0.893 -3.484 1.00 92.56 108 ILE A N 1
ATOM 783 C CA . ILE A 1 108 ? -2.059 0.775 -3.822 1.00 92.56 108 ILE A CA 1
ATOM 784 C C . ILE A 1 108 ? -2.672 -0.480 -3.178 1.00 92.56 108 ILE A C 1
ATOM 786 O O . ILE A 1 108 ? -3.747 -0.404 -2.585 1.00 92.56 108 ILE A O 1
ATOM 790 N N . GLY A 1 109 ? -1.985 -1.626 -3.240 1.00 89.06 109 GLY A N 1
ATOM 791 C CA . GLY A 1 109 ? -2.462 -2.874 -2.635 1.00 89.06 109 GLY A CA 1
ATOM 792 C C . GLY A 1 109 ? -2.510 -2.841 -1.102 1.00 89.06 109 GLY A C 1
ATOM 793 O O . GLY A 1 109 ? -3.431 -3.389 -0.495 1.00 89.06 109 GLY A O 1
ATOM 794 N N . SER A 1 110 ? -1.554 -2.157 -0.465 1.00 90.94 110 SER A N 1
ATOM 795 C CA . SER A 1 110 ? -1.471 -2.034 0.999 1.00 90.94 110 SER A CA 1
ATOM 796 C C . SER A 1 110 ? -2.385 -0.959 1.593 1.00 90.94 110 SER A C 1
ATOM 798 O O . SER A 1 110 ? -2.626 -0.979 2.802 1.00 90.94 110 SER A O 1
ATOM 800 N N . ALA A 1 111 ? -2.960 -0.070 0.775 1.00 89.00 111 ALA A N 1
ATOM 801 C CA . ALA A 1 111 ? -3.814 1.030 1.228 1.00 89.00 111 ALA A CA 1
ATOM 802 C C . ALA A 1 111 ? -4.937 0.566 2.173 1.00 89.00 111 ALA A C 1
ATOM 804 O O . ALA A 1 111 ? -5.142 1.151 3.235 1.00 89.00 111 ALA A O 1
ATOM 805 N N . ASN A 1 112 ? -5.615 -0.539 1.847 1.00 87.56 112 ASN A N 1
ATOM 806 C CA . ASN A 1 112 ? -6.678 -1.086 2.693 1.00 87.56 112 ASN A CA 1
ATOM 807 C C . ASN A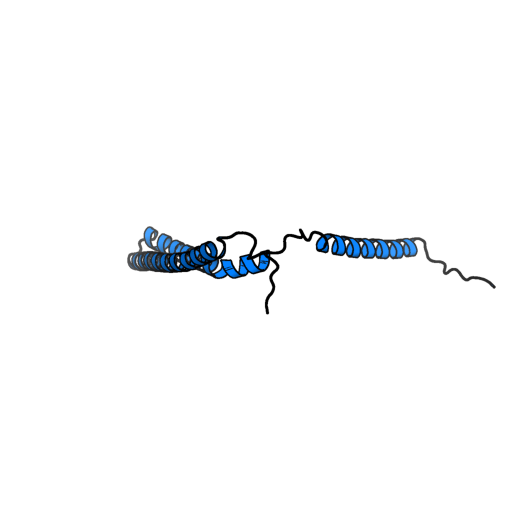 1 112 ? -6.170 -1.528 4.074 1.00 87.56 112 ASN A C 1
ATOM 809 O O . ASN A 1 112 ? -6.846 -1.298 5.074 1.00 87.56 112 ASN A O 1
ATOM 813 N N . ALA A 1 113 ? -4.997 -2.160 4.142 1.00 86.75 113 ALA A N 1
ATOM 814 C CA . ALA A 1 113 ? -4.402 -2.612 5.398 1.00 86.75 113 ALA A CA 1
ATOM 815 C C . ALA A 1 113 ? -3.932 -1.430 6.259 1.00 86.75 113 ALA A C 1
ATOM 817 O O . ALA A 1 113 ? -4.153 -1.426 7.468 1.00 86.75 113 ALA A O 1
ATOM 818 N N . LEU A 1 114 ? -3.361 -0.397 5.632 1.00 85.81 114 LEU A N 1
ATOM 819 C CA . LEU A 1 114 ? -2.949 0.838 6.302 1.00 85.81 114 LEU A CA 1
ATOM 820 C C . LEU A 1 114 ? -4.147 1.569 6.915 1.00 85.81 114 LEU A C 1
ATOM 822 O O . LEU A 1 114 ? -4.118 1.906 8.095 1.00 85.81 114 LEU A O 1
ATOM 826 N N . ILE A 1 115 ? -5.227 1.759 6.149 1.00 83.94 115 ILE A N 1
ATOM 827 C CA . ILE A 1 115 ? -6.452 2.406 6.647 1.00 83.94 115 ILE A CA 1
ATOM 828 C C . ILE A 1 115 ? -7.024 1.619 7.830 1.00 83.94 115 ILE A C 1
ATOM 830 O O . ILE A 1 115 ? -7.401 2.213 8.837 1.00 83.94 115 ILE A O 1
ATOM 834 N N . ARG A 1 116 ? -7.033 0.283 7.746 1.00 82.62 116 ARG A N 1
ATOM 835 C CA . ARG A 1 116 ? -7.469 -0.588 8.847 1.00 82.62 116 ARG A CA 1
ATOM 836 C C . ARG A 1 116 ? -6.616 -0.389 10.099 1.00 82.62 116 ARG A C 1
ATOM 838 O O . ARG A 1 116 ? -7.181 -0.131 11.157 1.00 82.62 116 ARG A O 1
ATOM 845 N N . PHE A 1 117 ? -5.290 -0.420 9.963 1.00 82.25 117 PHE A N 1
ATOM 846 C CA . PHE A 1 117 ? -4.350 -0.209 11.067 1.00 82.25 117 PHE A CA 1
ATOM 847 C C . PHE A 1 117 ? -4.558 1.145 11.758 1.00 82.25 117 PHE A C 1
ATOM 849 O O . PHE A 1 117 ? -4.722 1.193 12.974 1.00 82.25 117 PHE A O 1
ATOM 856 N N . PHE A 1 118 ? -4.625 2.235 10.989 1.00 79.50 118 PHE A N 1
ATOM 857 C CA . PHE A 1 118 ? -4.816 3.574 11.552 1.00 79.50 118 PHE A CA 1
ATOM 858 C C . PHE A 1 118 ? -6.229 3.808 12.103 1.00 79.50 118 PHE A C 1
ATOM 860 O O . PHE A 1 118 ? -6.393 4.620 13.006 1.00 79.50 118 PHE A O 1
ATOM 867 N N . SER A 1 119 ? -7.244 3.094 11.603 1.00 74.25 119 SER A N 1
ATOM 868 C CA . SER A 1 119 ? -8.618 3.178 12.124 1.00 74.25 119 SER A CA 1
ATOM 869 C C . SER A 1 119 ? -8.846 2.416 13.436 1.00 74.25 119 SER A C 1
ATOM 871 O O . SER A 1 119 ? -9.934 2.503 13.996 1.00 74.25 119 SER A O 1
ATOM 873 N N . GLY A 1 120 ? -7.871 1.629 13.910 1.00 72.62 120 GLY A N 1
ATOM 874 C CA . GLY A 1 120 ? -8.019 0.796 15.111 1.00 72.62 120 GLY A CA 1
ATOM 875 C C . GLY A 1 120 ? -8.983 -0.391 14.956 1.00 72.62 120 GLY A C 1
ATOM 876 O O . GLY A 1 120 ? -9.210 -1.128 15.913 1.00 72.62 120 GLY A O 1
ATOM 877 N N . ILE A 1 121 ? -9.539 -0.615 13.759 1.00 71.00 121 ILE A N 1
ATOM 878 C CA . ILE A 1 121 ? -10.459 -1.720 13.472 1.00 71.00 121 ILE A CA 1
ATOM 879 C C . ILE A 1 121 ? -9.638 -2.999 13.247 1.00 71.00 121 ILE A C 1
ATOM 881 O O . ILE A 1 121 ? -9.149 -3.257 12.145 1.00 71.00 121 ILE A O 1
ATOM 885 N N . SER A 1 122 ? -9.495 -3.804 14.302 1.00 57.00 122 SER A N 1
ATOM 886 C CA . SER A 1 122 ? -8.915 -5.152 14.248 1.00 57.00 122 SER A CA 1
ATOM 887 C C . SER A 1 122 ? -10.028 -6.185 14.055 1.00 57.00 122 SER A C 1
ATOM 889 O O . SER A 1 122 ? -10.879 -6.347 14.926 1.00 57.00 122 SER A O 1
ATOM 891 N N . ILE A 1 123 ? -10.044 -6.866 12.907 1.00 50.81 123 ILE A N 1
ATOM 892 C CA . ILE A 1 123 ? -10.880 -8.051 12.672 1.00 50.81 123 ILE A CA 1
ATOM 893 C C . ILE A 1 123 ? -9.923 -9.207 12.396 1.00 50.81 123 ILE A C 1
ATOM 895 O O . ILE A 1 123 ? -9.145 -9.138 11.441 1.00 50.81 123 ILE A O 1
ATOM 899 N N . GLY A 1 124 ? -9.981 -10.219 13.262 1.00 43.28 124 GLY A N 1
ATOM 900 C CA . GLY A 1 124 ? -9.560 -11.585 12.956 1.00 43.28 124 GLY A CA 1
ATOM 901 C C . GLY A 1 124 ? -10.697 -12.333 12.281 1.00 43.28 124 GLY A C 1
ATOM 902 O O . GLY A 1 124 ? -11.861 -12.070 12.662 1.00 43.28 124 GLY A O 1
#

Foldseek 3Di:
DDDPDPPQPPVNVVVVVVVVVVVCVVVVVVVVVVPPPPPPDPDCPPDPCSVVVVVVLVVVLVVQLVVLVVQLVVLCVQLVVCVVVVNCVSNVSSVVSNVVSVVSNVC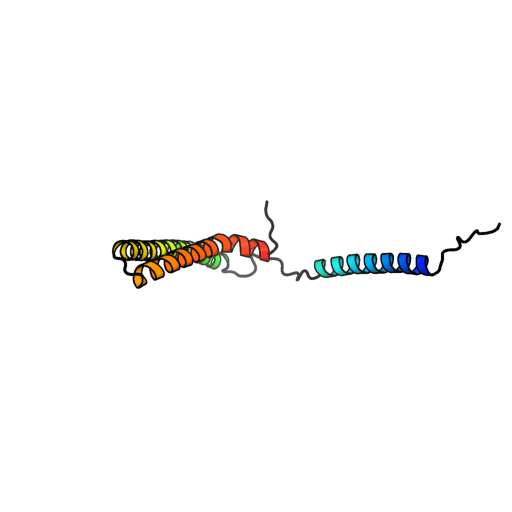SVCVVVVCCVVNVPDDD

Sequence (124 aa):
MGRDLPRLGTAHLLDYLKDIEVFIGNALLRRMVIMQDPGVTPNTNGLPGLPAVRTLAGATITFALVSCVVALIISAAAWALGNINGNAHFASKGRTGVLGSLFAAILIGSANALIRFFSGISIG

Radius of gyration: 30.01 Å; chains: 1; bounding box: 51×22×101 Å

pLDDT: mean 76.54, std 13.12, range [43.28, 93.75]